Protein AF-A0A7V2YYY8-F1 (afdb_monomer_lite)

Secondary structure (DSSP, 8-state):
-EEEETTS--HHHHHHHHTTS-EEEEETTEEEEEE----HHHHHHHT-HHHHHHHHHHHTSPP--HHHHHHHHHTTTT-

Sequence (79 aa):
MKTFSAQDVTLHSCLREARKNRVVVTSGGKPVALILSIDTEQVELGKDSSFWSMIEQRRRQKTISRKELEKRLAGRSDA

Radius of gyration: 21.48 Å; chains: 1; bounding box: 27×26×67 Å

Foldseek 3Di:
DEEEEPVPDDPVNLVVVQAPDWYFYDYPNHTDDIRHDDDPVCVVLVPDPVSVVVVVVVVPDDDDDPVVVVVVVVVVPPD

pLDDT: mean 91.29, std 8.66, range [46.75, 97.69]

Structure (mmCIF, N/CA/C/O backbone):
data_AF-A0A7V2YYY8-F1
#
_entry.id   AF-A0A7V2YYY8-F1
#
loop_
_atom_site.group_PDB
_atom_site.id
_atom_site.type_symbol
_atom_site.label_atom_id
_atom_site.label_alt_id
_atom_site.label_comp_id
_atom_site.label_asym_id
_atom_site.label_entity_id
_atom_site.label_seq_id
_atom_site.pdbx_PDB_ins_code
_atom_site.Cartn_x
_atom_site.Cartn_y
_atom_site.Cartn_z
_atom_site.occupancy
_atom_site.B_iso_or_equiv
_atom_site.auth_seq_id
_atom_site.auth_comp_id
_atom_site.auth_asym_id
_atom_site.auth_atom_id
_atom_site.pdbx_PDB_model_num
ATOM 1 N N . MET A 1 1 ? 6.021 1.767 8.973 1.00 84.81 1 MET A N 1
ATOM 2 C CA . MET A 1 1 ? 4.821 1.363 9.745 1.00 84.81 1 MET A CA 1
ATOM 3 C C . MET A 1 1 ? 4.757 2.238 10.984 1.00 84.81 1 MET A C 1
ATOM 5 O O . MET A 1 1 ? 5.803 2.445 11.584 1.00 84.81 1 MET A O 1
ATOM 9 N N . LYS A 1 2 ? 3.589 2.788 11.323 1.00 89.94 2 LYS A N 1
ATOM 10 C CA . LYS A 1 2 ? 3.383 3.672 12.482 1.00 89.94 2 LYS A CA 1
ATOM 11 C C . LYS A 1 2 ? 2.290 3.096 13.375 1.00 89.94 2 LYS A C 1
ATOM 13 O O . LYS A 1 2 ? 1.323 2.551 12.852 1.00 89.94 2 LYS A O 1
ATOM 18 N N . THR A 1 3 ? 2.441 3.225 14.688 1.00 91.88 3 THR A N 1
ATOM 19 C CA . THR A 1 3 ? 1.495 2.670 15.662 1.00 91.88 3 THR A CA 1
ATOM 20 C C . THR A 1 3 ? 0.875 3.790 16.487 1.00 91.88 3 THR A C 1
ATOM 22 O O . THR A 1 3 ? 1.587 4.691 16.924 1.00 91.88 3 THR A O 1
ATOM 25 N N . PHE A 1 4 ? -0.436 3.724 16.701 1.00 92.06 4 PHE A N 1
ATOM 26 C CA . PHE A 1 4 ? -1.189 4.640 17.552 1.00 92.06 4 PHE A CA 1
ATOM 27 C C . PHE A 1 4 ? -1.967 3.880 18.622 1.00 92.06 4 PHE A C 1
ATOM 29 O O . PHE A 1 4 ? -2.530 2.829 18.336 1.00 92.06 4 PHE A O 1
ATOM 36 N N . SER A 1 5 ? -2.046 4.448 19.824 1.00 92.50 5 SER A N 1
ATOM 37 C CA . SER A 1 5 ? -3.024 4.037 20.833 1.00 92.50 5 SER A CA 1
ATOM 38 C C . SER A 1 5 ? -4.413 4.529 20.424 1.00 92.50 5 SER A C 1
ATOM 40 O O . SER A 1 5 ? -4.565 5.679 20.015 1.00 92.50 5 SER A O 1
ATOM 42 N N . ALA A 1 6 ? -5.435 3.684 20.555 1.00 91.38 6 ALA A N 1
ATOM 43 C CA . ALA A 1 6 ? -6.830 4.015 20.273 1.00 91.38 6 ALA A CA 1
ATOM 44 C C . ALA A 1 6 ? -7.358 5.155 21.160 1.00 91.38 6 ALA A C 1
ATOM 46 O O . ALA A 1 6 ? -8.310 5.827 20.779 1.00 91.38 6 ALA A O 1
ATOM 47 N N . GLN A 1 7 ? -6.739 5.371 22.324 1.00 88.56 7 GLN A N 1
ATOM 48 C CA . GLN A 1 7 ? -7.119 6.408 23.286 1.00 88.56 7 GLN A CA 1
ATOM 49 C C . GLN A 1 7 ? -6.611 7.800 22.876 1.00 88.56 7 GLN A C 1
ATOM 51 O O . GLN A 1 7 ? -7.242 8.798 23.207 1.00 88.56 7 GLN A O 1
ATOM 56 N N . ASP A 1 8 ? -5.522 7.862 22.103 1.00 87.81 8 ASP A N 1
ATOM 57 C CA . ASP A 1 8 ? -4.773 9.101 21.842 1.00 87.81 8 ASP A CA 1
ATOM 58 C C . ASP A 1 8 ? -4.807 9.524 20.365 1.00 87.81 8 ASP A C 1
ATOM 60 O O . ASP A 1 8 ? -4.014 10.358 19.918 1.00 87.81 8 ASP A O 1
ATOM 64 N N . VAL A 1 9 ? -5.687 8.918 19.561 1.00 89.94 9 VAL A N 1
ATOM 65 C CA . VAL A 1 9 ? -5.684 9.081 18.106 1.00 89.94 9 VAL A CA 1
ATOM 66 C C . VAL A 1 9 ? -7.031 9.535 17.567 1.00 89.94 9 VAL A C 1
ATOM 68 O O . VAL A 1 9 ? -8.092 9.119 18.019 1.00 89.94 9 VAL A O 1
ATOM 71 N N . THR A 1 10 ? -6.981 10.376 16.537 1.00 92.06 10 THR A N 1
ATOM 72 C CA . THR A 1 10 ? -8.164 10.799 15.785 1.00 92.06 10 THR A CA 1
ATOM 73 C C . THR A 1 10 ? -8.168 10.144 14.410 1.00 92.06 10 THR A C 1
ATOM 75 O O . THR A 1 10 ? -7.118 9.818 13.849 1.00 92.06 10 THR A O 1
ATOM 78 N N . LEU A 1 11 ? -9.349 10.018 13.805 1.00 88.81 11 LEU A N 1
ATOM 79 C CA . LEU A 1 11 ? -9.461 9.535 12.428 1.00 88.81 11 LEU A CA 1
ATOM 80 C C . LEU A 1 11 ? -8.600 10.369 11.463 1.00 88.81 11 LEU A C 1
ATOM 82 O O . LEU A 1 11 ? -7.894 9.818 10.621 1.00 88.81 11 LEU A O 1
ATOM 86 N N . HIS A 1 12 ? -8.593 11.694 11.620 1.00 91.88 12 HIS A N 1
ATOM 87 C CA . HIS A 1 12 ? -7.819 12.586 10.759 1.00 91.88 12 HIS A CA 1
ATOM 88 C C . HIS A 1 12 ? -6.302 12.353 10.874 1.00 91.88 12 HIS A C 1
ATOM 90 O O . HIS A 1 12 ? -5.598 12.345 9.859 1.00 91.88 12 HIS A O 1
ATOM 96 N N . SER A 1 13 ? -5.770 12.132 12.085 1.00 90.69 13 SER A N 1
ATOM 97 C CA . SER A 1 13 ? -4.345 11.815 12.251 1.00 90.69 13 SER A CA 1
ATOM 98 C C . SER A 1 13 ? -3.990 10.458 11.644 1.00 90.69 13 SER A C 1
ATOM 100 O O . SER A 1 13 ? -2.957 10.362 10.982 1.00 90.69 13 SER A O 1
ATOM 102 N N . CYS A 1 14 ? -4.863 9.454 11.774 1.00 91.44 14 CYS A N 1
ATOM 103 C CA . CYS A 1 14 ? -4.707 8.167 11.097 1.00 91.44 14 CYS A CA 1
ATOM 104 C C . CYS A 1 14 ? -4.677 8.315 9.573 1.00 91.44 14 CYS A C 1
ATOM 106 O O . CYS A 1 14 ? -3.748 7.823 8.942 1.00 91.44 14 CYS A O 1
ATOM 108 N N . LEU A 1 15 ? -5.641 9.023 8.976 1.00 90.12 15 LEU A N 1
ATOM 109 C CA . LEU A 1 15 ? -5.738 9.179 7.519 1.00 90.12 15 LEU A CA 1
ATOM 110 C C . LEU A 1 15 ? -4.536 9.919 6.925 1.00 90.12 15 LEU A C 1
ATOM 112 O O . LEU A 1 15 ? -4.015 9.528 5.881 1.00 90.12 15 LEU A O 1
ATOM 116 N N . ARG A 1 16 ? -4.058 10.969 7.599 1.00 91.88 16 ARG A N 1
ATOM 117 C CA . ARG A 1 16 ? -2.867 11.713 7.169 1.00 91.88 16 ARG A CA 1
ATOM 118 C C . ARG A 1 16 ? -1.621 10.828 7.131 1.00 91.88 16 ARG A C 1
ATOM 120 O O . ARG A 1 16 ? -0.821 10.945 6.206 1.00 91.88 16 ARG A O 1
ATOM 127 N N . GLU A 1 17 ? -1.459 9.952 8.117 1.00 92.38 17 GLU A N 1
ATOM 128 C CA . GLU A 1 17 ? -0.329 9.021 8.184 1.00 92.38 17 GLU A CA 1
ATOM 129 C C . GLU A 1 17 ? -0.493 7.838 7.224 1.00 92.38 17 GLU A C 1
ATOM 131 O O . GLU A 1 17 ? 0.480 7.440 6.583 1.00 92.38 17 GLU A O 1
ATOM 136 N N . ALA A 1 18 ? -1.721 7.338 7.056 1.00 90.56 18 ALA A N 1
ATOM 137 C CA . ALA A 1 18 ? -2.062 6.201 6.200 1.00 90.56 18 ALA A CA 1
ATOM 138 C C . ALA A 1 18 ? -1.696 6.416 4.719 1.00 90.56 18 ALA A C 1
ATOM 140 O O . ALA A 1 18 ? -1.452 5.457 3.991 1.00 90.56 18 ALA A O 1
ATOM 141 N N . ARG A 1 19 ? -1.627 7.680 4.272 1.00 87.50 19 ARG A N 1
ATOM 142 C CA . ARG A 1 19 ? -1.186 8.057 2.916 1.00 87.50 19 ARG A CA 1
ATOM 143 C C . ARG A 1 19 ? 0.300 7.808 2.661 1.00 87.50 19 ARG A C 1
ATOM 145 O O . ARG A 1 19 ? 0.693 7.615 1.519 1.00 87.50 19 ARG A O 1
ATOM 152 N N . LYS A 1 20 ? 1.132 7.871 3.703 1.00 88.19 20 LYS A N 1
ATOM 153 C CA . LYS A 1 20 ? 2.593 7.698 3.600 1.00 88.19 20 LYS A CA 1
ATOM 154 C C . LYS A 1 20 ? 3.052 6.347 4.135 1.00 88.19 20 LYS A C 1
ATOM 156 O O . LYS A 1 20 ? 4.099 5.850 3.741 1.00 88.19 20 LYS A O 1
ATOM 161 N N . ASN A 1 21 ? 2.303 5.785 5.078 1.00 85.75 21 ASN A N 1
ATOM 162 C CA . ASN A 1 21 ? 2.691 4.628 5.865 1.00 85.75 21 ASN A CA 1
ATOM 163 C C . ASN A 1 21 ? 1.489 3.742 6.174 1.00 85.75 21 ASN A C 1
ATOM 165 O O . ASN A 1 21 ? 0.357 4.195 6.207 1.00 85.75 21 ASN A O 1
ATOM 169 N N . ARG A 1 22 ? 1.749 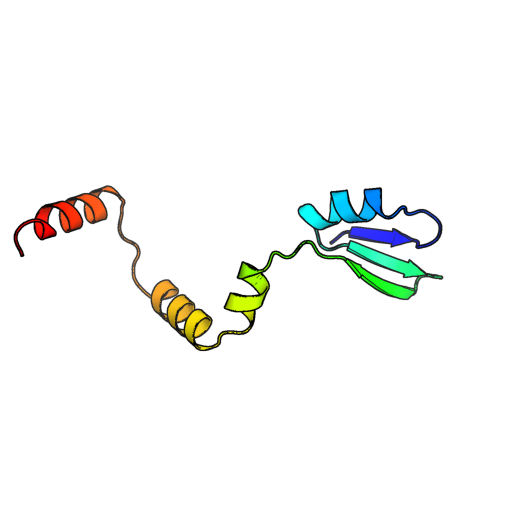2.484 6.528 1.00 91.75 22 ARG A N 1
ATOM 170 C CA . ARG A 1 22 ? 0.748 1.628 7.181 1.00 91.75 22 ARG A CA 1
ATOM 171 C C . ARG A 1 22 ? 0.575 2.048 8.642 1.00 91.75 22 ARG A C 1
ATOM 173 O O . ARG A 1 22 ? 1.594 2.197 9.329 1.00 91.75 22 ARG A O 1
ATOM 180 N N . VAL A 1 23 ? -0.666 2.205 9.106 1.00 94.56 23 VAL A N 1
ATOM 181 C CA . VAL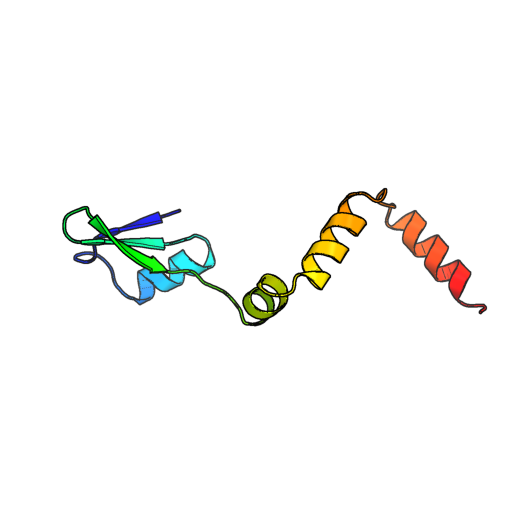 A 1 23 ? -0.997 2.633 10.475 1.00 94.56 23 VAL A CA 1
ATOM 182 C C . VAL A 1 23 ? -1.646 1.488 11.248 1.00 94.56 23 VAL A C 1
ATOM 184 O O . VAL A 1 23 ? -2.693 0.996 10.848 1.00 94.56 23 VAL A O 1
ATOM 187 N N . VAL A 1 24 ? -1.053 1.083 12.366 1.00 95.69 24 VAL A N 1
ATOM 188 C CA . VAL A 1 24 ? -1.630 0.102 13.294 1.00 95.69 24 VAL A CA 1
ATOM 189 C C . VAL A 1 24 ? -2.242 0.845 14.473 1.00 95.69 24 VAL A C 1
ATOM 191 O O . VAL A 1 24 ? -1.568 1.654 15.106 1.00 95.69 24 VAL A O 1
ATOM 194 N N . VAL A 1 25 ? -3.502 0.568 14.788 1.00 94.94 25 VAL A N 1
ATOM 195 C CA . VAL A 1 25 ? -4.155 1.083 15.996 1.00 94.94 25 VAL A CA 1
ATOM 196 C C . VAL A 1 25 ? -4.156 -0.016 17.051 1.00 94.94 25 VAL A C 1
ATOM 198 O O . VAL A 1 25 ? -4.521 -1.157 16.757 1.00 94.94 25 VAL A O 1
ATOM 201 N N . THR A 1 26 ? -3.740 0.312 18.272 1.00 96.19 26 THR A N 1
ATOM 202 C CA . THR A 1 26 ? -3.685 -0.601 19.416 1.00 96.19 26 THR A CA 1
ATOM 203 C C . THR A 1 26 ? -4.649 -0.167 20.517 1.00 96.19 26 THR A C 1
ATOM 205 O O . THR A 1 26 ? -4.850 1.018 20.744 1.00 96.19 26 THR A O 1
ATOM 208 N N . SER A 1 27 ? -5.241 -1.119 21.233 1.00 94.81 27 SER A N 1
ATOM 209 C CA . SER A 1 27 ? -6.029 -0.873 22.445 1.00 94.81 27 SER A CA 1
ATOM 210 C C . SER A 1 27 ? -5.499 -1.764 23.561 1.00 94.81 27 SER A C 1
ATOM 212 O O . SER A 1 27 ? -5.340 -2.970 23.366 1.00 94.81 27 SER A O 1
ATOM 214 N N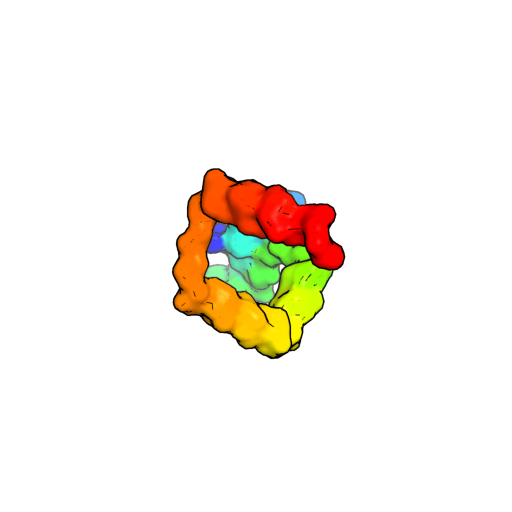 . GLY A 1 28 ? -5.126 -1.174 24.701 1.00 92.00 28 GLY A N 1
ATOM 215 C CA . GLY A 1 28 ? -4.471 -1.912 25.790 1.00 92.00 28 GLY A CA 1
ATOM 216 C C . GLY A 1 28 ? -3.191 -2.636 25.344 1.00 92.00 28 GLY A C 1
ATOM 217 O O . GLY A 1 28 ? -2.954 -3.775 25.736 1.00 92.00 28 GLY A O 1
ATOM 218 N N . GLY A 1 29 ? -2.417 -2.024 24.440 1.00 91.38 29 GLY A N 1
ATOM 219 C CA . GLY A 1 29 ? -1.193 -2.607 23.873 1.00 91.38 29 GLY A CA 1
ATOM 220 C C . GLY A 1 29 ? -1.411 -3.693 22.810 1.00 91.38 29 GLY A C 1
ATOM 221 O O . GLY A 1 29 ? -0.444 -4.131 22.192 1.00 91.38 29 GLY A O 1
ATOM 222 N N . LYS A 1 30 ? -2.656 -4.105 22.541 1.00 95.81 30 LYS A N 1
ATOM 223 C CA . LYS A 1 30 ? -2.981 -5.128 21.535 1.00 95.81 30 LYS A CA 1
ATOM 224 C C . LYS A 1 30 ? -3.413 -4.480 20.215 1.00 95.81 30 LYS A C 1
ATOM 226 O O . LYS A 1 30 ? -4.240 -3.571 20.259 1.00 95.81 30 LYS A O 1
ATOM 231 N N . PRO A 1 31 ? -2.902 -4.906 19.045 1.00 95.94 31 PRO A N 1
ATOM 232 C CA . PRO A 1 31 ? -3.380 -4.421 17.750 1.00 95.94 31 PRO A CA 1
ATOM 233 C C . PRO A 1 31 ? -4.861 -4.742 17.545 1.00 95.94 31 PRO A C 1
ATOM 235 O O . PRO A 1 31 ? -5.274 -5.884 17.728 1.00 95.94 31 PRO A O 1
ATOM 238 N N . VAL A 1 32 ? -5.644 -3.741 17.149 1.00 96.12 32 VAL A N 1
ATOM 239 C CA . VAL A 1 32 ? -7.090 -3.879 16.908 1.00 96.12 32 VAL A CA 1
ATOM 240 C C . VAL A 1 32 ? -7.501 -3.494 15.491 1.00 96.12 32 VAL A C 1
ATOM 242 O O . VAL A 1 32 ? -8.524 -3.966 15.011 1.00 96.12 32 VAL A O 1
ATOM 245 N N . ALA A 1 33 ? -6.713 -2.666 14.799 1.00 94.25 33 ALA A N 1
ATOM 246 C CA . ALA A 1 33 ? -6.990 -2.286 13.418 1.00 94.25 33 ALA A CA 1
ATOM 247 C C . ALA A 1 33 ? -5.712 -1.958 12.639 1.00 94.25 33 ALA A C 1
ATOM 249 O O . ALA A 1 33 ? -4.712 -1.509 13.206 1.00 94.25 33 ALA A O 1
ATOM 250 N N . LEU A 1 34 ? -5.782 -2.135 11.320 1.00 93.38 34 LEU A N 1
ATOM 251 C CA . LEU A 1 34 ? -4.784 -1.688 10.355 1.00 93.38 34 LEU A CA 1
ATOM 252 C C . LEU A 1 34 ? -5.457 -0.721 9.377 1.00 93.38 34 LEU A C 1
ATOM 254 O O . LEU A 1 34 ? -6.439 -1.074 8.731 1.00 93.38 34 LEU A O 1
ATOM 258 N N . ILE A 1 35 ? -4.918 0.487 9.264 1.00 92.50 35 ILE A N 1
ATOM 259 C CA . ILE A 1 35 ? -5.402 1.533 8.366 1.00 92.50 35 ILE A CA 1
ATOM 260 C C . ILE A 1 35 ? -4.349 1.754 7.281 1.00 92.50 35 ILE A C 1
ATOM 262 O O . ILE A 1 35 ? -3.167 1.983 7.560 1.00 92.50 35 ILE A O 1
ATOM 266 N N . LEU A 1 36 ? -4.797 1.671 6.033 1.00 90.94 36 LEU A N 1
ATOM 267 C CA . LEU A 1 36 ? -3.994 1.794 4.823 1.00 90.94 36 LEU A CA 1
ATOM 268 C C . LEU A 1 36 ? -4.722 2.733 3.863 1.00 90.94 36 LEU A C 1
ATOM 270 O O . LEU A 1 36 ? -5.946 2.686 3.773 1.00 90.94 36 LEU A O 1
ATOM 274 N N . SER A 1 37 ? -3.978 3.556 3.130 1.00 89.56 37 SER A N 1
A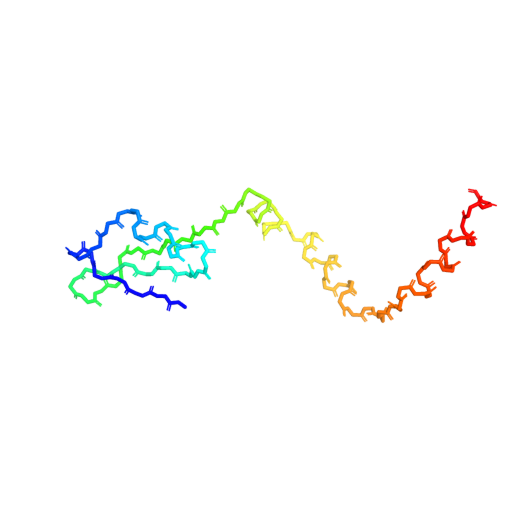TOM 275 C CA . SER A 1 37 ? -4.516 4.222 1.947 1.00 89.56 37 SER A CA 1
ATOM 276 C C . SER A 1 37 ? -4.281 3.310 0.748 1.00 89.56 37 SER A C 1
ATOM 278 O O . SER A 1 37 ? -3.129 3.082 0.387 1.00 89.56 37 SER A O 1
ATOM 280 N N . ILE A 1 38 ? -5.357 2.792 0.162 1.00 88.12 38 ILE A N 1
ATOM 281 C CA . ILE A 1 38 ? -5.334 2.029 -1.090 1.00 88.12 38 ILE A CA 1
ATOM 282 C C . ILE A 1 38 ? -6.309 2.679 -2.067 1.00 88.12 38 ILE A C 1
ATOM 284 O O . ILE A 1 38 ? -7.348 3.191 -1.645 1.00 88.12 38 ILE A O 1
ATOM 288 N N . ASP A 1 39 ? -5.962 2.689 -3.347 1.00 89.00 39 ASP A N 1
ATOM 289 C CA . ASP A 1 39 ? -6.8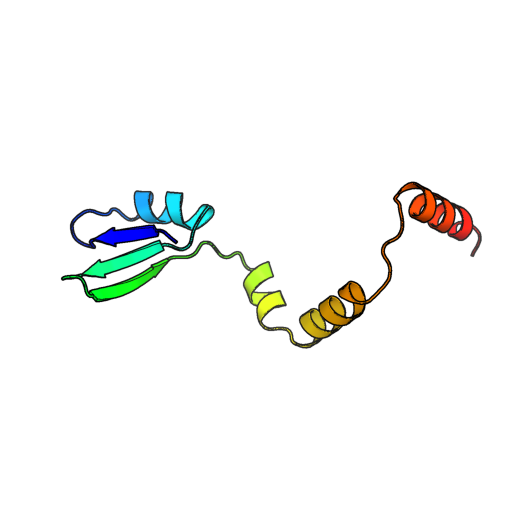75 3.091 -4.414 1.00 89.00 39 ASP A CA 1
ATOM 290 C C . ASP A 1 39 ? -7.508 1.860 -5.081 1.00 89.00 39 ASP A C 1
ATOM 292 O O . ASP A 1 39 ? -7.144 0.711 -4.813 1.00 89.00 39 ASP A O 1
ATOM 296 N N . THR A 1 40 ? -8.506 2.104 -5.928 1.00 93.00 40 THR A N 1
ATOM 297 C CA . THR A 1 40 ? -9.233 1.040 -6.627 1.00 93.00 40 THR A CA 1
ATOM 298 C C . THR A 1 40 ? -8.323 0.261 -7.573 1.00 93.00 40 THR A C 1
ATOM 300 O O . THR A 1 40 ? -8.434 -0.957 -7.651 1.00 93.00 40 THR A O 1
ATOM 303 N N . GLU A 1 41 ? -7.397 0.932 -8.260 1.00 93.25 41 GLU A N 1
ATOM 304 C CA . GLU A 1 41 ? -6.470 0.285 -9.195 1.00 93.25 41 GLU A CA 1
ATOM 305 C C . GLU A 1 41 ? -5.603 -0.759 -8.481 1.00 93.25 41 GLU A C 1
ATOM 307 O O . GLU A 1 41 ? -5.462 -1.882 -8.959 1.00 93.25 41 GLU A O 1
ATOM 312 N N . GLN A 1 42 ? -5.088 -0.437 -7.294 1.00 91.00 42 GLN A N 1
ATOM 313 C CA . GLN A 1 42 ? -4.304 -1.362 -6.480 1.00 91.00 42 GLN A CA 1
ATOM 314 C C . GLN A 1 42 ? -5.096 -2.599 -6.065 1.00 91.00 42 GLN A C 1
ATOM 316 O O . GLN A 1 42 ? -4.532 -3.693 -6.021 1.00 91.00 42 GLN A O 1
ATOM 321 N N . VAL A 1 43 ? -6.384 -2.448 -5.756 1.00 92.50 43 VAL A N 1
ATOM 322 C CA . VAL A 1 43 ? -7.250 -3.583 -5.415 1.00 92.50 43 VAL A CA 1
ATOM 323 C C . VAL A 1 43 ? -7.506 -4.447 -6.648 1.00 92.50 43 VAL A C 1
ATOM 325 O O . VAL A 1 43 ? -7.363 -5.669 -6.579 1.00 92.50 43 VAL A O 1
ATOM 328 N N . GLU A 1 44 ? -7.839 -3.824 -7.778 1.00 95.69 44 GLU A N 1
ATOM 329 C CA . GLU A 1 44 ? -8.176 -4.529 -9.014 1.00 95.69 44 GLU A CA 1
ATOM 330 C C . GLU A 1 44 ? -6.970 -5.247 -9.629 1.00 95.69 44 GLU A C 1
ATOM 332 O O . GLU A 1 44 ? -7.061 -6.429 -9.952 1.00 95.69 44 GLU A O 1
ATOM 337 N N . LEU A 1 45 ? -5.817 -4.586 -9.724 1.00 95.50 45 LEU A N 1
ATOM 338 C CA . LEU A 1 45 ? -4.588 -5.204 -10.228 1.00 95.50 45 LEU A CA 1
ATOM 339 C C . LEU A 1 45 ? -3.972 -6.160 -9.202 1.00 95.50 45 LEU A C 1
ATOM 341 O O . LEU A 1 45 ? -3.387 -7.178 -9.564 1.00 95.50 45 LEU A O 1
ATOM 345 N N . GLY A 1 46 ? -4.123 -5.865 -7.908 1.00 93.38 46 GLY A N 1
ATOM 346 C CA . GLY A 1 46 ? -3.598 -6.690 -6.824 1.00 93.38 46 GLY A CA 1
ATOM 347 C C . GLY A 1 46 ? -4.202 -8.093 -6.786 1.00 93.38 46 GLY A C 1
ATOM 348 O O . GLY A 1 46 ? -3.488 -9.039 -6.451 1.00 93.38 46 GLY A O 1
ATOM 349 N N . LYS A 1 47 ? -5.476 -8.242 -7.170 1.00 95.25 47 LYS A N 1
ATOM 350 C CA . LYS A 1 47 ? -6.170 -9.540 -7.230 1.00 95.25 47 LYS A CA 1
ATOM 351 C C . LYS A 1 47 ? -6.015 -10.277 -8.570 1.00 95.25 47 LYS A C 1
ATOM 353 O O . LYS A 1 47 ? -6.398 -11.441 -8.656 1.00 95.25 47 LYS A O 1
ATOM 358 N N . ASP A 1 48 ? -5.467 -9.639 -9.605 1.00 97.50 48 ASP A N 1
ATOM 359 C CA . ASP A 1 48 ? -5.330 -10.230 -10.939 1.00 97.50 48 ASP A CA 1
ATOM 360 C C . ASP A 1 48 ? -4.007 -11.005 -11.094 1.00 97.50 48 ASP A C 1
ATOM 362 O O . ASP A 1 48 ? -2.915 -10.446 -11.204 1.00 97.50 48 ASP A O 1
ATOM 366 N N . SER A 1 49 ? -4.104 -12.334 -11.147 1.00 97.50 49 SER A N 1
ATOM 367 C CA . SER A 1 49 ? -2.945 -13.218 -11.350 1.00 97.50 49 SER A CA 1
ATOM 368 C C . SER A 1 49 ? -2.239 -13.026 -12.702 1.00 97.50 49 SER A C 1
ATOM 370 O O . SER A 1 49 ? -1.021 -13.222 -12.803 1.00 97.50 49 SER A O 1
ATOM 372 N N . SER A 1 50 ? -2.971 -12.619 -13.741 1.00 97.44 50 SER A N 1
ATOM 373 C CA . SER A 1 50 ? -2.423 -12.406 -15.081 1.00 97.44 50 SER A CA 1
ATOM 374 C C . SER A 1 50 ? -1.575 -11.135 -15.128 1.00 97.44 50 SER A C 1
ATOM 376 O O . SER A 1 50 ? -0.473 -11.146 -15.686 1.00 97.44 50 SER A O 1
ATOM 378 N N . PHE A 1 51 ? -2.017 -10.086 -14.429 1.00 96.94 51 PHE A N 1
ATOM 379 C CA . PHE A 1 51 ? -1.241 -8.871 -14.210 1.00 96.94 51 PHE A CA 1
ATOM 380 C C . PHE A 1 51 ? 0.102 -9.184 -13.540 1.00 96.94 51 PHE A C 1
ATOM 382 O O . PHE A 1 51 ? 1.157 -8.813 -14.062 1.00 96.94 51 PHE A O 1
ATOM 389 N N . TRP A 1 52 ? 0.098 -9.930 -12.431 1.00 97.25 52 TRP A N 1
ATOM 390 C CA . TRP A 1 52 ? 1.337 -10.288 -11.732 1.00 97.25 52 TRP A CA 1
ATOM 391 C C . TRP A 1 52 ? 2.277 -11.148 -12.581 1.00 97.25 52 TRP A C 1
ATOM 393 O O . TRP A 1 52 ? 3.483 -10.889 -12.596 1.00 97.25 52 TRP A O 1
ATOM 403 N N . SER A 1 53 ? 1.734 -12.096 -13.349 1.00 97.69 53 SER A N 1
ATOM 404 C CA . SER A 1 53 ? 2.511 -12.918 -14.286 1.00 97.69 53 SER A CA 1
ATOM 405 C C . SER A 1 53 ? 3.202 -12.061 -15.356 1.00 97.69 53 SER A C 1
ATOM 407 O O . SER A 1 53 ? 4.399 -12.217 -15.616 1.00 97.69 53 SER A O 1
ATOM 409 N N . MET A 1 54 ? 2.481 -11.093 -15.935 1.00 97.44 54 MET A N 1
ATOM 410 C CA . MET A 1 54 ? 3.039 -10.132 -16.893 1.00 97.44 54 MET A CA 1
ATOM 411 C C . MET A 1 54 ? 4.156 -9.288 -16.261 1.00 97.44 54 MET A C 1
ATOM 413 O O . MET A 1 54 ? 5.212 -9.098 -16.874 1.00 97.44 54 MET A O 1
ATOM 417 N N . ILE A 1 55 ? 3.946 -8.770 -15.048 1.00 96.75 55 ILE A N 1
ATOM 418 C CA . ILE A 1 55 ? 4.940 -7.958 -14.333 1.00 96.75 55 ILE A CA 1
ATOM 419 C C . ILE A 1 55 ? 6.210 -8.765 -14.057 1.00 96.75 55 ILE A C 1
ATOM 421 O O . ILE A 1 55 ? 7.315 -8.256 -14.266 1.00 96.75 55 ILE A O 1
ATOM 425 N N . GLU A 1 56 ? 6.083 -10.019 -13.627 1.00 97.06 56 GLU A N 1
ATOM 426 C CA . GLU A 1 56 ? 7.231 -10.888 -13.379 1.00 97.06 56 GLU A CA 1
ATOM 427 C C . GLU A 1 56 ? 8.025 -11.152 -14.663 1.00 97.06 56 GLU A C 1
ATOM 429 O O . GLU A 1 56 ? 9.247 -10.983 -14.683 1.00 97.06 56 GLU A O 1
ATOM 434 N N . GLN A 1 57 ? 7.338 -11.478 -15.760 1.00 97.25 57 GLN A N 1
ATOM 435 C CA . GLN A 1 57 ? 7.977 -11.668 -17.060 1.00 97.25 57 GLN A CA 1
ATOM 436 C C . GLN A 1 57 ? 8.721 -10.404 -17.509 1.00 97.25 57 GLN A C 1
ATOM 438 O O . GLN A 1 57 ? 9.878 -10.486 -17.925 1.00 97.25 57 GLN A O 1
ATOM 443 N N . ARG A 1 58 ? 8.092 -9.227 -17.393 1.00 95.69 58 ARG A N 1
ATOM 444 C CA . ARG A 1 58 ? 8.697 -7.931 -17.749 1.00 95.69 58 ARG A CA 1
ATOM 445 C C . ARG A 1 58 ? 9.943 -7.632 -16.915 1.00 95.69 58 ARG A C 1
ATOM 447 O O . ARG A 1 58 ? 10.941 -7.195 -17.477 1.00 95.69 58 ARG A O 1
ATOM 454 N N . ARG A 1 59 ? 9.928 -7.900 -15.604 1.00 95.50 59 ARG A N 1
ATOM 455 C CA . ARG A 1 59 ? 11.078 -7.663 -14.705 1.00 95.50 59 ARG A CA 1
ATOM 456 C C . ARG A 1 59 ? 12.304 -8.517 -15.036 1.00 95.50 59 ARG A C 1
ATOM 458 O O . ARG A 1 59 ? 13.413 -8.122 -14.694 1.00 95.50 59 ARG A O 1
ATOM 465 N N . ARG A 1 60 ? 12.121 -9.662 -15.700 1.00 96.44 60 ARG A N 1
ATOM 466 C CA . ARG A 1 60 ? 13.218 -10.536 -16.158 1.00 96.44 60 ARG A CA 1
ATOM 467 C C . ARG A 1 60 ? 13.852 -10.073 -17.475 1.00 96.44 60 ARG A C 1
ATOM 469 O O . ARG A 1 60 ? 14.920 -10.558 -17.840 1.00 96.44 60 ARG A O 1
ATOM 476 N N . GLN A 1 61 ? 13.206 -9.171 -18.213 1.00 95.38 61 GLN A N 1
ATOM 477 C CA . GLN A 1 61 ? 13.725 -8.665 -19.483 1.00 95.38 61 GLN A CA 1
ATOM 478 C C . GLN A 1 61 ? 14.782 -7.578 -19.253 1.00 95.38 61 GLN A C 1
ATOM 480 O O . GLN A 1 61 ? 14.734 -6.831 -18.277 1.00 95.38 61 GLN A O 1
ATOM 485 N N . LYS A 1 62 ? 15.740 -7.460 -20.181 1.00 94.69 62 LYS A N 1
ATOM 486 C CA . LYS A 1 62 ? 16.727 -6.373 -20.150 1.00 94.69 62 LYS A CA 1
ATOM 487 C C . LYS A 1 62 ? 16.030 -5.032 -20.369 1.00 94.69 62 LYS A C 1
ATOM 489 O O . LYS A 1 62 ? 15.235 -4.887 -21.298 1.00 94.69 62 LYS A O 1
ATOM 494 N N . THR A 1 63 ? 16.368 -4.046 -19.546 1.00 94.62 63 THR A N 1
ATOM 495 C CA . THR A 1 63 ? 15.928 -2.668 -19.757 1.00 94.62 63 THR A CA 1
ATOM 496 C C . THR A 1 63 ? 16.665 -2.059 -20.948 1.00 94.62 63 THR A C 1
ATOM 498 O O . THR A 1 63 ? 17.783 -2.452 -21.286 1.00 94.62 63 THR A O 1
ATOM 501 N N . ILE A 1 64 ? 16.023 -1.100 -21.609 1.00 95.06 64 ILE A N 1
ATOM 502 C CA . ILE A 1 64 ? 16.642 -0.294 -22.663 1.00 95.06 6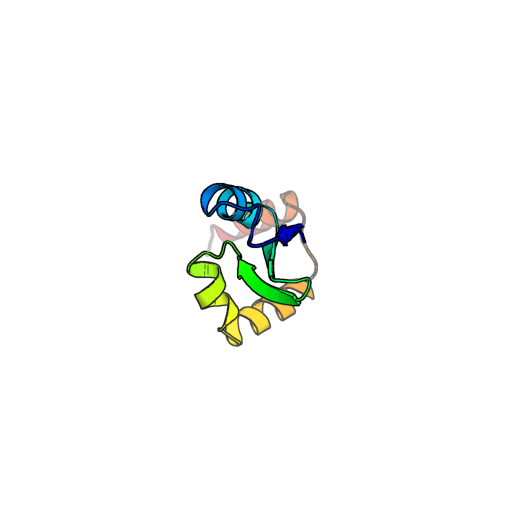4 ILE A CA 1
ATOM 503 C C . ILE A 1 64 ? 16.726 1.155 -22.202 1.00 95.06 64 ILE A C 1
ATOM 505 O O . ILE A 1 64 ? 15.905 1.612 -21.406 1.00 95.06 64 ILE A O 1
ATOM 509 N N . SER A 1 65 ? 17.726 1.882 -22.696 1.00 96.19 65 SER A N 1
ATOM 510 C CA . SER A 1 65 ? 17.826 3.316 -22.438 1.00 96.19 65 SER A CA 1
ATOM 511 C C . SER A 1 65 ? 16.730 4.072 -23.189 1.00 96.19 65 SER A C 1
ATOM 513 O O . SER A 1 65 ? 16.203 3.599 -24.198 1.00 96.19 65 SER A O 1
ATOM 515 N N . ARG A 1 66 ? 16.424 5.291 -22.736 1.00 94.62 66 ARG A N 1
ATOM 516 C CA . ARG A 1 66 ? 15.479 6.175 -23.429 1.00 94.62 66 ARG A CA 1
ATOM 517 C C . ARG A 1 66 ? 15.872 6.420 -24.893 1.00 94.62 66 ARG A C 1
ATOM 519 O O . ARG A 1 66 ? 15.018 6.327 -25.763 1.00 94.62 66 ARG A O 1
ATOM 526 N N . LYS A 1 67 ? 17.164 6.642 -25.171 1.00 96.56 67 LYS A N 1
ATOM 527 C CA . LYS A 1 67 ? 17.686 6.843 -26.536 1.00 96.56 67 LYS A CA 1
ATOM 528 C C . LYS A 1 67 ? 17.427 5.631 -27.437 1.00 96.56 67 LYS A C 1
ATOM 530 O O . LYS A 1 67 ? 17.042 5.782 -28.592 1.00 96.56 67 LYS A O 1
ATOM 535 N N . GLU A 1 68 ? 17.639 4.430 -26.906 1.00 95.31 68 GLU A N 1
ATOM 536 C CA . GLU A 1 68 ? 17.373 3.186 -27.632 1.00 95.31 68 GLU A CA 1
ATOM 537 C C . GLU A 1 68 ? 15.867 2.974 -27.857 1.00 95.31 68 GLU A C 1
ATOM 539 O O . GLU A 1 68 ? 15.460 2.555 -28.938 1.00 95.31 68 GLU A O 1
ATOM 544 N N . LEU A 1 69 ? 15.028 3.312 -26.872 1.00 94.69 69 LEU A N 1
ATOM 545 C CA . LEU A 1 69 ? 13.571 3.287 -27.016 1.00 94.69 69 LEU A CA 1
ATOM 546 C C . LEU A 1 69 ? 13.094 4.232 -28.130 1.00 94.69 69 LEU A C 1
ATOM 548 O O . LEU A 1 69 ? 12.349 3.802 -29.007 1.00 94.69 69 LEU A O 1
ATOM 552 N N . GLU A 1 70 ? 13.537 5.490 -28.121 1.00 96.19 70 GLU A N 1
ATOM 553 C CA . GLU A 1 70 ? 13.156 6.500 -29.118 1.00 96.19 70 GLU A CA 1
ATOM 554 C C . GLU A 1 70 ? 13.579 6.081 -30.534 1.00 96.19 70 GLU A C 1
ATOM 556 O O . GLU A 1 70 ? 12.779 6.171 -31.464 1.00 96.19 70 GLU A O 1
ATOM 561 N N . LYS A 1 71 ? 14.782 5.509 -30.692 1.00 95.25 71 LYS A N 1
ATOM 562 C CA . LYS A 1 71 ? 15.243 4.950 -31.974 1.00 95.25 71 LYS A CA 1
ATOM 563 C C . LYS A 1 71 ? 14.334 3.822 -32.479 1.00 95.25 71 LYS A C 1
ATOM 565 O O . LYS A 1 71 ? 14.014 3.780 -33.664 1.00 95.25 71 LYS A O 1
ATOM 570 N N . ARG A 1 72 ? 13.902 2.913 -31.596 1.00 93.56 72 ARG A N 1
ATOM 571 C CA . ARG A 1 72 ? 12.989 1.809 -31.953 1.00 93.56 72 ARG A CA 1
ATOM 572 C C . ARG A 1 72 ? 11.594 2.291 -32.327 1.00 93.56 72 ARG A C 1
ATOM 574 O O . ARG A 1 72 ? 10.972 1.678 -33.184 1.00 93.56 72 ARG A O 1
ATOM 581 N N . LEU A 1 73 ? 11.097 3.340 -31.672 1.00 93.69 73 LEU A N 1
ATOM 582 C CA . LEU A 1 73 ? 9.794 3.926 -31.986 1.00 93.69 73 LEU A CA 1
ATOM 583 C C . LEU A 1 73 ? 9.828 4.672 -33.321 1.00 93.69 73 LEU A C 1
ATOM 585 O O . LEU A 1 73 ? 8.933 4.475 -34.131 1.00 93.69 73 LEU A O 1
ATOM 589 N N . ALA A 1 74 ? 10.884 5.443 -33.590 1.00 89.88 74 ALA A N 1
ATOM 590 C CA . ALA A 1 74 ? 11.056 6.122 -34.873 1.00 89.88 74 ALA A CA 1
ATOM 591 C C . ALA A 1 74 ? 11.162 5.135 -36.049 1.00 89.88 74 ALA A C 1
ATOM 593 O O . ALA A 1 74 ? 10.613 5.391 -37.112 1.00 89.88 74 ALA A O 1
ATOM 594 N N . GLY A 1 75 ? 11.807 3.980 -35.846 1.00 78.19 75 GLY A N 1
ATOM 595 C CA . GLY A 1 75 ? 11.882 2.911 -36.849 1.00 78.19 75 GLY A CA 1
ATOM 596 C C . GLY A 1 75 ? 10.609 2.068 -37.012 1.00 78.19 75 GLY A C 1
ATOM 597 O O . GLY A 1 75 ? 10.615 1.135 -37.806 1.00 78.19 75 GLY A O 1
ATOM 598 N N . ARG A 1 76 ? 9.542 2.342 -36.247 1.00 68.94 76 ARG A N 1
ATOM 599 C CA . ARG A 1 76 ? 8.229 1.675 -36.358 1.00 68.94 76 ARG A CA 1
ATOM 600 C C . ARG A 1 76 ? 7.186 2.505 -37.108 1.00 68.94 76 ARG A C 1
ATOM 602 O O . ARG A 1 76 ? 6.088 2.007 -37.310 1.00 68.94 76 ARG A O 1
ATOM 609 N N . SER A 1 77 ? 7.509 3.733 -37.511 1.00 61.06 77 SER A N 1
ATOM 610 C CA . SER A 1 77 ? 6.573 4.641 -38.188 1.00 61.06 77 SER A CA 1
ATOM 611 C C . SER A 1 77 ? 6.293 4.295 -39.661 1.00 61.06 77 SER A C 1
ATOM 613 O O . SER A 1 77 ? 5.536 5.023 -40.291 1.00 61.06 77 SER A O 1
ATOM 615 N N . ASP A 1 78 ? 6.849 3.192 -40.182 1.00 54.50 78 ASP A N 1
ATOM 616 C CA . ASP A 1 78 ? 6.726 2.760 -41.587 1.00 54.50 78 ASP A CA 1
ATOM 617 C C . ASP A 1 78 ? 6.128 1.336 -41.749 1.00 54.50 78 ASP A C 1
ATOM 619 O O . ASP A 1 78 ? 6.481 0.619 -42.687 1.00 54.50 78 ASP A O 1
ATOM 623 N N . ALA A 1 79 ? 5.249 0.889 -40.840 1.00 46.75 79 ALA A N 1
ATOM 624 C CA . ALA A 1 79 ? 4.531 -0.393 -40.954 1.00 46.75 79 ALA A CA 1
ATOM 625 C C . ALA A 1 79 ? 3.030 -0.257 -40.676 1.00 46.75 79 ALA A C 1
ATOM 627 O O . ALA A 1 79 ? 2.681 0.387 -39.660 1.00 46.75 79 ALA A O 1
#